Protein AF-A0AAW5RVR9-F1 (afdb_monomer)

Nearest PDB structures (foldseek):
  9b9t-assembly1_B  TM=4.591E-01  e=2.079E+00  Homo sapiens
  6znp-assembly2_B  TM=3.343E-01  e=3.051E+00  Bacillus subtilis subsp. subtilis str. 168
  9hcj-assembly1_R0  TM=3.360E-01  e=2.685E+00  Dictyostelium discoideum
  7n8w-assembly1_B  TM=3.289E-01  e=5.087E+00  Homo sapiens
  8ufn-assembly1_B  TM=2.399E-01  e=8.483E+00  Astrovirus VA1

Foldseek 3Di:
DPDPQVEAEDEDDQDPVNGHHYDYPPDDPCVRCVRRVNPWDWDKDWDWDDPDPPDPDIDTDQQWIWIATPPPRHTDDIDGPPDDDDGPVVD

pLDDT: mean 91.75, std 10.75, range [43.69, 98.19]

Secondary structure (DSSP, 8-state):
--------EE-SSPPTT--SEE--TT--HHHHHHHTT--S-EEEEEEEEESSTT--PEEEEEEEEEEEETTT--EEEEEETT-----GGG-

Mean predicted aligned error: 5.17 Å

Solvent-accessible surface area (backbone atoms only — not comparable to full-atom values): 5925 Å² total; per-residue (Å²): 133,82,72,91,73,87,57,34,54,47,58,87,74,81,52,98,84,73,69,63,38,82,43,74,82,93,67,54,67,68,57,48,27,53,53,22,71,54,75,61,48,83,40,76,46,78,33,71,44,68,86,44,98,92,46,90,60,69,43,75,43,86,69,32,29,32,35,23,36,66,82,75,63,49,78,73,48,78,42,51,66,85,62,79,88,83,57,82,91,80,110

Structure (mmCIF, N/CA/C/O backbone):
data_AF-A0AAW5RVR9-F1
#
_entry.id   AF-A0AAW5RVR9-F1
#
loop_
_atom_site.group_PDB
_atom_site.id
_atom_site.type_symbol
_atom_site.label_atom_id
_atom_site.label_alt_id
_atom_site.label_comp_id
_atom_site.label_asym_id
_atom_site.label_entity_id
_atom_site.label_seq_id
_atom_site.pdbx_PDB_ins_code
_atom_site.Cartn_x
_atom_site.Cartn_y
_atom_site.Cartn_z
_atom_site.occupancy
_atom_site.B_iso_or_equiv
_atom_site.auth_seq_id
_atom_site.auth_comp_id
_atom_site.auth_asym_id
_atom_site.auth_atom_id
_atom_site.pdbx_PDB_model_num
ATOM 1 N N . MET A 1 1 ? -21.274 -10.241 -3.823 1.00 43.69 1 MET A N 1
ATOM 2 C CA . MET A 1 1 ? -19.902 -10.068 -4.343 1.00 43.69 1 MET A CA 1
ATOM 3 C C . MET A 1 1 ? -19.157 -9.173 -3.365 1.00 43.69 1 MET A C 1
ATOM 5 O O . MET A 1 1 ? -19.284 -7.958 -3.451 1.00 43.69 1 MET A O 1
ATOM 9 N N . ALA A 1 2 ? -18.490 -9.764 -2.369 1.00 47.00 2 ALA A N 1
ATOM 10 C CA . ALA A 1 2 ? -17.551 -9.023 -1.535 1.00 47.00 2 ALA A CA 1
ATOM 11 C C . ALA A 1 2 ? -16.328 -8.749 -2.419 1.00 47.00 2 ALA A C 1
ATOM 13 O O . ALA A 1 2 ? -15.649 -9.676 -2.848 1.00 47.00 2 ALA A O 1
ATOM 14 N N . HIS A 1 3 ? -16.150 -7.493 -2.813 1.00 46.81 3 HIS A N 1
ATOM 15 C CA . HIS A 1 3 ? -14.921 -7.016 -3.437 1.00 46.81 3 HIS A CA 1
ATOM 16 C C . HIS A 1 3 ? -13.788 -7.357 -2.471 1.00 46.81 3 HIS A C 1
ATOM 18 O O . HIS A 1 3 ? -13.915 -6.967 -1.330 1.00 46.81 3 HIS A O 1
ATOM 24 N N . LEU A 1 4 ? -12.786 -8.140 -2.882 1.00 60.66 4 LEU A N 1
ATOM 25 C CA . LEU A 1 4 ? -11.559 -8.527 -2.154 1.00 60.66 4 LEU A CA 1
ATOM 26 C C . LEU A 1 4 ? -11.296 -7.789 -0.810 1.00 60.66 4 LEU A C 1
ATOM 28 O O . LEU A 1 4 ? -10.382 -6.972 -0.725 1.00 60.66 4 LEU A O 1
ATOM 32 N N . ILE A 1 5 ? -12.088 -8.055 0.238 1.00 56.53 5 ILE A N 1
ATOM 33 C CA . ILE A 1 5 ? -11.828 -7.543 1.586 1.00 56.53 5 ILE A CA 1
ATOM 34 C C . ILE A 1 5 ? -10.917 -8.583 2.213 1.00 56.53 5 ILE A C 1
ATOM 36 O O . ILE A 1 5 ? -11.375 -9.676 2.536 1.00 56.53 5 ILE A O 1
ATOM 40 N N . ASP A 1 6 ? -9.636 -8.252 2.330 1.00 68.88 6 ASP A N 1
ATOM 41 C CA . ASP A 1 6 ? -8.643 -9.140 2.936 1.00 68.88 6 ASP A CA 1
ATOM 42 C C . ASP A 1 6 ? -8.897 -9.254 4.454 1.00 68.88 6 ASP A C 1
ATOM 44 O O . ASP A 1 6 ? -9.045 -10.342 5.004 1.00 68.88 6 ASP A O 1
ATOM 48 N N . SER A 1 7 ? -9.083 -8.114 5.128 1.00 83.88 7 SER A N 1
ATOM 49 C CA . SER A 1 7 ? -9.517 -8.022 6.527 1.00 83.88 7 SER A CA 1
ATOM 50 C C . SER A 1 7 ? -10.114 -6.637 6.814 1.00 83.88 7 SER A C 1
ATOM 52 O O . SER A 1 7 ? -9.828 -5.670 6.109 1.00 83.88 7 SER A O 1
ATOM 54 N N . MET A 1 8 ? -10.970 -6.531 7.833 1.00 91.75 8 MET A N 1
ATOM 55 C CA . MET A 1 8 ? -11.466 -5.255 8.362 1.00 91.75 8 MET A CA 1
ATOM 56 C C . MET A 1 8 ? -11.811 -5.390 9.846 1.00 91.75 8 MET A C 1
ATOM 58 O O . MET A 1 8 ? -12.103 -6.490 10.311 1.00 91.75 8 MET A O 1
ATOM 62 N N . ALA A 1 9 ? -11.847 -4.278 10.578 1.00 94.69 9 ALA A N 1
ATOM 63 C CA . ALA A 1 9 ? -12.334 -4.224 11.956 1.00 94.69 9 ALA A CA 1
ATOM 64 C C . ALA A 1 9 ? -13.558 -3.304 12.072 1.00 94.69 9 ALA A C 1
ATOM 66 O O . ALA A 1 9 ? -13.737 -2.401 11.252 1.00 94.69 9 ALA A O 1
ATOM 67 N N . TYR A 1 10 ? -14.414 -3.528 13.072 1.00 94.94 10 TYR A N 1
ATOM 68 C CA . TYR A 1 10 ? -15.606 -2.708 13.315 1.00 94.94 10 TYR A CA 1
ATOM 69 C C . TYR A 1 10 ? -16.006 -2.668 14.796 1.00 94.94 10 TYR A C 1
ATOM 71 O O . TYR A 1 10 ? -15.600 -3.518 15.582 1.00 94.94 10 TYR A O 1
ATOM 79 N N . THR A 1 11 ? -16.854 -1.705 15.173 1.00 95.62 11 THR A N 1
ATOM 80 C CA . THR A 1 11 ? -17.554 -1.698 16.473 1.00 95.62 11 THR A CA 1
ATOM 81 C C . THR A 1 11 ? -19.063 -1.616 16.263 1.00 95.62 11 THR A C 1
ATOM 83 O O . THR A 1 11 ? -19.534 -1.240 15.188 1.00 95.62 11 THR A O 1
ATOM 86 N N . GLY A 1 12 ? -19.832 -1.946 17.301 1.00 93.75 12 GLY A N 1
ATOM 87 C CA . GLY A 1 12 ? -21.286 -1.839 17.271 1.00 93.75 12 GLY A CA 1
ATOM 88 C C . GLY A 1 12 ? -21.942 -2.982 16.500 1.00 93.75 12 GLY A C 1
ATOM 89 O O . GLY A 1 12 ? -21.667 -4.152 16.759 1.00 93.75 12 GLY A O 1
ATOM 90 N N . GLN A 1 13 ? -22.870 -2.644 15.604 1.00 93.81 13 GLN A N 1
ATOM 91 C CA . GLN A 1 13 ? -23.633 -3.637 14.848 1.00 93.81 13 GLN A CA 1
ATOM 92 C C . GLN A 1 13 ? -22.771 -4.303 13.775 1.00 93.81 13 GLN A C 1
ATOM 94 O O . GLN A 1 13 ? -21.912 -3.672 13.163 1.00 93.81 13 GLN A O 1
ATOM 99 N N . THR A 1 14 ? -23.039 -5.585 13.530 1.00 93.12 14 THR A N 1
ATOM 100 C CA . THR A 1 14 ? -22.327 -6.352 12.503 1.00 93.12 14 THR A CA 1
ATOM 101 C C . THR A 1 14 ? -22.593 -5.750 11.116 1.00 93.12 14 THR A C 1
ATOM 103 O O . THR A 1 14 ? -23.760 -5.519 10.783 1.00 93.12 14 THR A O 1
ATOM 106 N N . PRO A 1 15 ? -21.551 -5.497 10.297 1.00 91.88 15 PRO A N 1
ATOM 107 C CA . PRO A 1 15 ? -21.710 -4.993 8.937 1.00 91.88 15 PRO A CA 1
ATOM 108 C C . PRO A 1 15 ? -22.607 -5.893 8.084 1.00 91.88 15 PRO A C 1
ATOM 110 O O . PRO A 1 15 ? -22.670 -7.104 8.288 1.00 91.88 15 PRO A O 1
ATOM 113 N N . TRP A 1 16 ? -23.253 -5.316 7.068 1.00 91.94 16 TRP A N 1
ATOM 114 C CA . TRP A 1 16 ? -24.226 -6.015 6.213 1.00 91.94 16 TRP A CA 1
ATOM 115 C C . TRP A 1 16 ? -23.680 -7.282 5.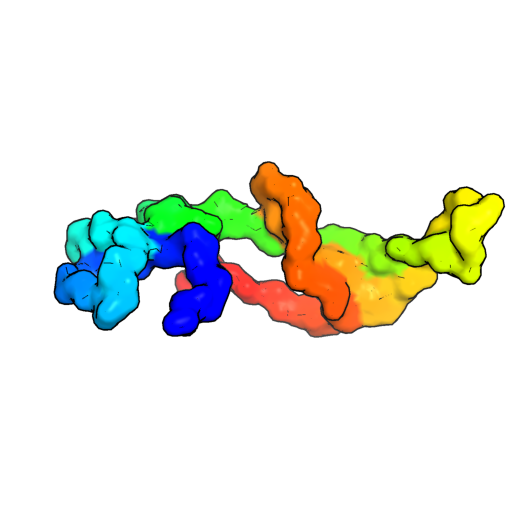534 1.00 91.94 16 TRP A C 1
ATOM 117 O O . TRP A 1 16 ? -24.449 -8.185 5.216 1.00 91.94 16 TRP A O 1
ATOM 127 N N . HIS A 1 17 ? -22.367 -7.358 5.301 1.00 87.69 17 HIS A N 1
ATOM 128 C CA . HIS A 1 17 ? -21.710 -8.513 4.683 1.00 87.69 17 HIS A CA 1
ATOM 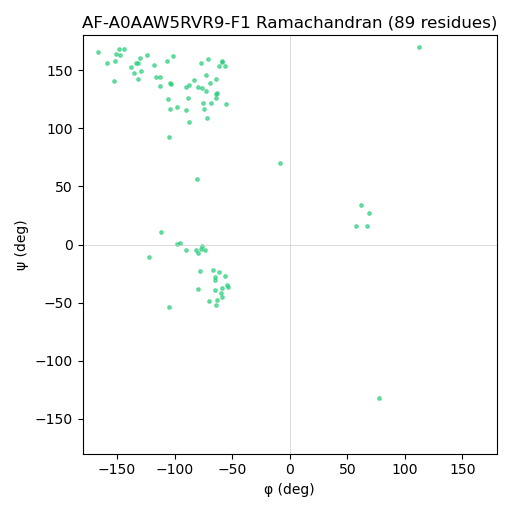129 C C . HIS A 1 17 ? -21.240 -9.571 5.699 1.00 87.69 17 HIS A C 1
ATOM 131 O O . HIS A 1 17 ? -20.739 -10.611 5.286 1.00 87.69 17 HIS A O 1
ATOM 137 N N . GLY A 1 18 ? -21.363 -9.320 7.008 1.00 89.50 18 GLY A N 1
ATOM 138 C CA . GLY A 1 18 ? -21.021 -10.279 8.065 1.00 89.50 18 GLY A CA 1
ATOM 139 C C . GLY A 1 18 ? -19.533 -10.630 8.200 1.00 89.50 18 GLY A C 1
ATOM 140 O O . GLY A 1 18 ? -19.217 -11.630 8.834 1.00 89.50 18 GLY A O 1
ATOM 141 N N . LEU A 1 19 ? -18.625 -9.847 7.607 1.00 89.38 19 LEU A N 1
ATOM 142 C CA . LEU A 1 19 ? -17.169 -10.065 7.680 1.00 89.38 19 LEU A CA 1
ATOM 143 C C . LEU A 1 19 ? -16.521 -9.029 8.604 1.00 89.38 19 LEU A C 1
ATOM 145 O O . LEU A 1 19 ? -17.050 -7.930 8.769 1.00 89.38 19 LEU A O 1
ATOM 149 N N . GLY A 1 20 ? -15.343 -9.362 9.126 1.00 91.12 20 GLY A N 1
ATOM 150 C CA . GLY A 1 20 ? -14.504 -8.462 9.911 1.00 91.12 20 GLY A CA 1
ATOM 151 C C . GLY A 1 20 ? -14.377 -8.854 11.379 1.00 91.12 20 GLY A C 1
ATOM 152 O O . GLY A 1 20 ? -15.079 -9.728 11.882 1.00 91.12 20 GLY A O 1
ATOM 153 N N . ASN A 1 21 ? -13.466 -8.174 12.063 1.00 93.75 21 ASN A N 1
ATOM 154 C CA . ASN A 1 21 ? -13.147 -8.382 13.466 1.00 93.75 21 ASN A CA 1
ATOM 155 C C . ASN A 1 21 ? -13.890 -7.354 14.324 1.00 93.75 21 ASN A C 1
ATOM 157 O O . ASN A 1 21 ? -13.687 -6.147 14.181 1.00 93.75 21 ASN A O 1
ATOM 161 N N . ILE A 1 22 ? -14.757 -7.828 15.219 1.00 95.62 22 ILE A N 1
ATOM 162 C CA . ILE A 1 22 ? -15.436 -6.954 16.174 1.00 95.62 22 ILE A CA 1
ATOM 163 C C . ILE A 1 22 ? -14.453 -6.483 17.249 1.00 95.62 22 ILE A C 1
ATOM 165 O O . ILE A 1 22 ? -13.735 -7.281 17.851 1.00 95.62 22 ILE A O 1
ATOM 169 N N . LEU A 1 23 ? -14.454 -5.183 17.515 1.00 96.69 23 LEU A N 1
ATOM 170 C CA . LEU A 1 23 ? -13.717 -4.555 18.600 1.00 96.69 23 LEU A CA 1
ATOM 171 C C . LEU A 1 23 ? -14.688 -3.925 19.607 1.00 96.69 23 LEU A C 1
ATOM 173 O O . LEU A 1 23 ? -15.722 -3.368 19.212 1.00 96.69 23 LEU A O 1
ATOM 177 N N . PRO A 1 24 ? -14.363 -3.954 20.913 1.00 95.62 24 PRO A N 1
ATOM 178 C CA . PRO A 1 24 ? -15.057 -3.126 21.886 1.00 95.62 24 PRO A CA 1
ATOM 179 C C . PRO A 1 24 ? -14.929 -1.633 21.529 1.00 95.62 24 PRO A C 1
ATOM 181 O O . PRO A 1 24 ? -13.990 -1.238 20.838 1.00 95.62 24 PRO A O 1
ATOM 184 N N . PRO A 1 25 ? -15.827 -0.766 22.018 1.00 93.75 25 PRO A N 1
ATOM 185 C CA . PRO A 1 25 ? -15.661 0.676 21.871 1.00 93.75 25 PRO A CA 1
ATOM 186 C C . PRO A 1 25 ? -14.357 1.186 22.513 1.00 93.75 25 PRO A C 1
ATOM 188 O O . PRO A 1 25 ? -13.830 0.572 23.440 1.00 93.75 25 PRO A O 1
ATOM 191 N N . HIS A 1 26 ? -13.879 2.347 22.050 1.00 94.19 26 HIS A N 1
ATOM 192 C CA . HIS A 1 26 ? -12.755 3.099 22.638 1.00 94.19 26 HIS A CA 1
ATOM 193 C C . HIS A 1 26 ? -11.388 2.383 22.653 1.00 94.19 26 HIS A C 1
ATOM 195 O O . HIS A 1 26 ? -10.594 2.580 23.569 1.00 94.19 26 HIS A O 1
ATOM 201 N N . GLN A 1 27 ? -11.093 1.573 21.632 1.00 96.00 27 GLN A N 1
ATOM 202 C CA . GLN A 1 27 ? -9.754 1.001 21.430 1.00 96.00 27 GLN A CA 1
ATOM 203 C C . GLN A 1 27 ? -8.770 2.015 20.833 1.00 96.00 27 GLN A C 1
ATOM 205 O O . GLN A 1 27 ? -9.179 2.964 20.161 1.00 96.00 27 GLN A O 1
ATOM 210 N N . SER A 1 28 ? -7.472 1.789 21.055 1.00 95.25 28 SER A N 1
ATOM 211 C CA . SER A 1 28 ? -6.396 2.583 20.452 1.00 95.25 28 SER A CA 1
ATOM 212 C C . SER A 1 28 ? -6.251 2.310 18.954 1.00 95.25 28 SER A C 1
ATOM 214 O O . SER A 1 28 ? -6.658 1.258 18.458 1.00 95.25 28 SER A O 1
ATOM 216 N N . LEU A 1 29 ? -5.624 3.244 18.234 1.00 93.44 29 LEU A N 1
ATOM 217 C CA . LEU A 1 29 ? -5.367 3.102 16.800 1.00 93.44 29 LEU A CA 1
ATOM 218 C C . LEU A 1 29 ? -4.518 1.863 16.477 1.00 93.44 29 LEU A C 1
ATOM 220 O O . LEU A 1 29 ? -4.822 1.160 15.521 1.00 93.44 29 LEU A O 1
ATOM 224 N N . ASP A 1 30 ? -3.536 1.524 17.313 1.00 94.50 30 ASP A N 1
ATOM 225 C CA . ASP A 1 30 ? -2.715 0.319 17.124 1.00 94.50 30 ASP A CA 1
ATOM 226 C C . ASP A 1 30 ? -3.555 -0.966 17.132 1.00 94.50 30 ASP A C 1
ATOM 228 O O . ASP A 1 30 ? -3.367 -1.847 16.292 1.00 94.50 30 ASP A O 1
ATOM 232 N N . VAL A 1 31 ? -4.534 -1.061 18.042 1.00 95.88 31 VAL A N 1
ATOM 233 C CA . VAL A 1 31 ? -5.456 -2.207 18.105 1.00 95.88 31 VAL A CA 1
ATOM 234 C C . VAL A 1 31 ? -6.326 -2.263 16.851 1.00 95.88 31 VAL A C 1
ATOM 236 O O . VAL A 1 31 ? -6.553 -3.343 16.304 1.00 95.88 31 VAL A O 1
ATOM 239 N N . TRP A 1 32 ? -6.774 -1.107 16.355 1.00 94.88 32 TRP A N 1
ATOM 240 C CA . TRP A 1 32 ? -7.513 -1.016 15.097 1.00 94.88 32 TRP A CA 1
ATOM 241 C C . TRP A 1 32 ? -6.685 -1.467 13.896 1.00 94.88 32 TRP A C 1
ATOM 243 O O . TRP A 1 32 ? -7.166 -2.281 13.109 1.00 94.88 32 TRP A O 1
ATOM 253 N N . LEU A 1 33 ? -5.446 -0.988 13.772 1.00 94.50 33 LEU A N 1
ATOM 254 C CA . LEU A 1 33 ? -4.531 -1.364 12.693 1.00 94.50 33 LEU A CA 1
ATOM 255 C C . LEU A 1 33 ? -4.284 -2.872 12.691 1.00 94.50 33 LEU A C 1
ATOM 257 O O . LEU A 1 33 ? -4.365 -3.510 11.643 1.00 94.50 33 LEU A O 1
ATOM 261 N N . GLN A 1 34 ? -4.042 -3.463 13.860 1.00 94.50 34 GLN A N 1
ATOM 262 C CA . GLN A 1 34 ? -3.843 -4.906 13.986 1.00 94.50 34 GLN A CA 1
ATOM 263 C C . GLN A 1 34 ? -5.103 -5.689 13.610 1.00 94.50 34 GLN A C 1
ATOM 265 O O . GLN A 1 34 ? -5.043 -6.572 12.754 1.00 94.50 34 GLN A O 1
ATOM 270 N N . ALA A 1 35 ? -6.253 -5.347 14.195 1.00 94.88 35 ALA A N 1
ATOM 271 C CA . ALA A 1 35 ? -7.507 -6.053 13.945 1.00 94.88 35 ALA A CA 1
ATOM 272 C C . ALA A 1 35 ? -7.996 -5.904 12.496 1.00 94.88 35 ALA A C 1
ATOM 274 O O . ALA A 1 35 ? -8.623 -6.815 11.961 1.00 94.88 35 ALA A O 1
ATOM 275 N N . ALA A 1 36 ? -7.701 -4.783 11.837 1.00 93.94 36 ALA A N 1
ATOM 276 C CA . ALA A 1 36 ? -8.020 -4.576 10.429 1.00 93.94 36 ALA A CA 1
ATOM 277 C C . ALA A 1 36 ? -7.002 -5.224 9.472 1.00 93.94 36 ALA A C 1
ATOM 279 O O . ALA A 1 36 ? -7.213 -5.191 8.265 1.00 93.94 36 ALA A O 1
ATOM 280 N N . GLY A 1 37 ? -5.903 -5.806 9.971 1.00 92.75 37 GLY A N 1
ATOM 281 C CA . GLY A 1 37 ? -4.831 -6.336 9.119 1.00 92.75 37 GLY A CA 1
ATOM 282 C C . GLY A 1 37 ? -4.041 -5.245 8.382 1.00 92.75 37 GLY A C 1
ATOM 283 O O . GLY A 1 37 ? -3.508 -5.491 7.301 1.00 92.75 37 GLY A O 1
ATOM 284 N N . MET A 1 38 ? -3.983 -4.041 8.955 1.00 93.25 38 MET A N 1
ATOM 285 C CA . MET A 1 38 ? -3.332 -2.840 8.418 1.00 93.25 38 MET A CA 1
ATOM 286 C C . MET A 1 38 ? -2.096 -2.410 9.224 1.00 93.25 38 MET A C 1
ATOM 288 O O . MET A 1 38 ? -1.586 -1.315 9.020 1.00 93.25 38 MET A O 1
ATOM 292 N N . ASN A 1 39 ? -1.608 -3.242 10.151 1.00 94.38 39 ASN A N 1
ATOM 293 C CA . ASN A 1 39 ? -0.405 -2.956 10.943 1.00 94.38 39 ASN A CA 1
ATOM 294 C C . ASN A 1 39 ? 0.891 -3.263 10.167 1.00 94.38 39 ASN A C 1
ATOM 296 O O . ASN A 1 39 ? 1.711 -4.078 10.589 1.00 94.38 39 ASN A O 1
ATOM 300 N N . TRP A 1 40 ? 1.031 -2.644 9.002 1.00 95.19 40 TRP A N 1
ATOM 301 C CA . TRP A 1 40 ? 2.194 -2.695 8.119 1.00 95.19 40 TRP A CA 1
ATOM 302 C C . TRP A 1 40 ? 2.360 -1.320 7.470 1.00 95.19 40 TRP A C 1
ATOM 304 O O . TRP A 1 40 ? 1.477 -0.474 7.570 1.00 95.19 40 TRP A O 1
ATOM 314 N N . THR A 1 41 ? 3.498 -1.096 6.822 1.00 96.69 41 THR A N 1
ATOM 315 C CA . THR A 1 41 ? 3.810 0.159 6.130 1.00 96.69 41 THR A CA 1
ATOM 316 C C . THR A 1 41 ? 3.874 -0.050 4.625 1.00 96.69 41 THR A C 1
ATOM 318 O O . THR A 1 41 ? 4.317 -1.098 4.147 1.00 96.69 41 THR A O 1
ATOM 321 N N . ILE A 1 42 ? 3.418 0.943 3.864 1.00 97.25 42 ILE A N 1
ATOM 322 C CA . ILE A 1 42 ? 3.681 1.012 2.429 1.00 97.25 42 ILE A CA 1
ATOM 323 C C . ILE A 1 42 ? 5.140 1.428 2.246 1.00 97.25 42 ILE A C 1
ATOM 325 O O . ILE A 1 42 ? 5.521 2.544 2.593 1.00 97.25 42 ILE A O 1
ATOM 329 N N . GLU A 1 43 ? 5.924 0.545 1.646 1.00 97.75 43 GLU A N 1
ATOM 330 C CA . GLU A 1 43 ? 7.292 0.806 1.212 1.00 97.75 43 GLU A CA 1
ATOM 331 C C . GLU A 1 43 ? 7.330 1.069 -0.293 1.00 97.75 43 GLU A C 1
ATOM 333 O O . GLU A 1 43 ? 6.392 0.740 -1.029 1.00 97.75 43 GLU A O 1
ATOM 338 N N . GLN A 1 44 ? 8.427 1.666 -0.764 1.00 97.38 44 GLN A N 1
ATOM 339 C CA . GLN A 1 44 ? 8.601 2.003 -2.174 1.00 97.38 44 GLN A CA 1
ATOM 340 C C . GLN A 1 44 ? 9.986 1.634 -2.715 1.00 97.38 44 GLN A C 1
ATOM 342 O O . GLN A 1 44 ? 10.983 1.689 -1.997 1.00 97.38 44 GLN A O 1
ATOM 347 N N . SER A 1 45 ? 10.048 1.271 -3.995 1.00 96.81 45 SER A N 1
ATOM 348 C CA . SER A 1 45 ? 11.291 0.976 -4.719 1.00 96.81 45 SER A CA 1
ATOM 349 C C . SER A 1 45 ? 11.193 1.353 -6.199 1.00 96.81 45 SER A C 1
ATOM 351 O O . SER A 1 45 ? 10.109 1.644 -6.714 1.00 96.81 45 SER A O 1
ATOM 353 N N . ASP A 1 46 ? 12.331 1.354 -6.891 1.00 96.88 46 ASP A N 1
ATOM 354 C CA . ASP A 1 46 ? 12.381 1.597 -8.331 1.00 96.88 46 ASP A CA 1
ATOM 355 C C . ASP A 1 46 ? 11.645 0.504 -9.115 1.00 96.88 46 ASP A C 1
ATOM 357 O O . ASP A 1 46 ? 11.733 -0.689 -8.811 1.00 96.88 46 ASP A O 1
ATOM 361 N N . VAL A 1 47 ? 10.958 0.909 -10.184 1.00 97.25 47 VAL A N 1
ATOM 362 C CA . VAL A 1 47 ? 10.415 -0.039 -11.161 1.00 97.25 47 VAL A CA 1
ATOM 363 C C . VAL A 1 47 ? 11.557 -0.560 -12.022 1.00 97.25 47 VAL A C 1
ATOM 365 O O . VAL A 1 47 ? 12.211 0.212 -12.726 1.00 97.25 47 VAL A O 1
ATOM 368 N N . LEU A 1 48 ? 11.741 -1.877 -12.020 1.00 95.25 48 LEU A N 1
ATOM 369 C CA . LEU A 1 48 ? 12.649 -2.585 -12.915 1.00 95.25 48 LEU A CA 1
ATOM 370 C C . LEU A 1 48 ? 11.838 -3.448 -13.884 1.00 95.25 48 LEU A C 1
ATOM 372 O O . LEU A 1 48 ? 10.899 -4.129 -13.473 1.00 95.25 48 LEU A O 1
ATOM 376 N N . TYR A 1 49 ? 12.199 -3.436 -15.164 1.00 93.69 49 TYR A N 1
ATOM 377 C CA . TYR A 1 49 ? 11.552 -4.255 -16.185 1.00 93.69 49 TYR A CA 1
ATOM 378 C C . TYR A 1 49 ? 12.571 -4.876 -17.135 1.00 93.69 49 TYR A C 1
ATOM 380 O O . TYR A 1 49 ? 13.658 -4.344 -17.366 1.00 93.69 49 TYR A O 1
ATOM 388 N N . GLN A 1 50 ? 12.201 -6.018 -17.702 1.00 95.44 50 GLN A N 1
ATOM 389 C CA . GLN A 1 50 ? 12.995 -6.692 -18.715 1.00 95.44 50 GLN A CA 1
ATOM 390 C C . GLN A 1 50 ? 12.606 -6.159 -20.099 1.00 95.44 50 GLN A C 1
ATOM 392 O O . GLN A 1 50 ? 11.429 -6.157 -20.458 1.00 95.44 50 GLN A O 1
ATOM 397 N N . GLY A 1 51 ? 13.584 -5.698 -20.882 1.00 93.19 51 GLY A N 1
ATOM 398 C CA . GLY A 1 51 ? 13.330 -5.163 -22.227 1.00 93.19 51 GLY A CA 1
ATOM 399 C C . GLY A 1 51 ? 13.096 -6.244 -23.290 1.00 93.19 51 GLY A C 1
ATOM 400 O O . GLY A 1 51 ? 12.470 -5.980 -24.313 1.00 93.19 51 GLY A O 1
ATOM 401 N N . ALA A 1 52 ? 13.591 -7.461 -23.053 1.00 93.88 52 ALA A N 1
ATOM 402 C CA . ALA A 1 52 ? 13.406 -8.618 -23.924 1.00 93.88 52 ALA A CA 1
ATOM 403 C C . ALA A 1 52 ? 13.485 -9.921 -23.103 1.00 93.88 52 ALA A C 1
ATOM 405 O O . ALA A 1 52 ? 14.368 -10.000 -22.251 1.00 93.88 52 ALA A O 1
ATOM 406 N N . PRO A 1 53 ? 12.653 -10.948 -23.373 1.00 90.88 53 PRO A N 1
ATOM 407 C CA . PRO A 1 53 ? 12.574 -12.169 -22.555 1.00 90.88 53 PRO A CA 1
ATOM 408 C C . PRO A 1 53 ? 13.906 -12.904 -22.334 1.00 90.88 53 PRO A C 1
ATOM 410 O O . PRO A 1 53 ? 14.143 -13.432 -21.251 1.00 90.88 53 PRO A O 1
ATOM 413 N N . ASP A 1 54 ? 14.798 -12.890 -23.329 1.00 93.50 54 ASP A N 1
ATOM 414 C CA . ASP A 1 54 ? 16.080 -13.611 -23.288 1.00 93.50 54 ASP A CA 1
ATOM 415 C C . ASP A 1 54 ? 17.266 -12.740 -22.831 1.00 93.50 54 ASP A C 1
ATOM 417 O O . ASP A 1 54 ? 18.407 -13.201 -22.792 1.00 93.50 54 ASP A O 1
ATOM 421 N N . ASN A 1 55 ? 17.029 -11.468 -22.498 1.00 92.50 55 ASN A N 1
ATOM 422 C CA . ASN A 1 55 ? 18.071 -10.555 -22.036 1.00 92.50 55 ASN A CA 1
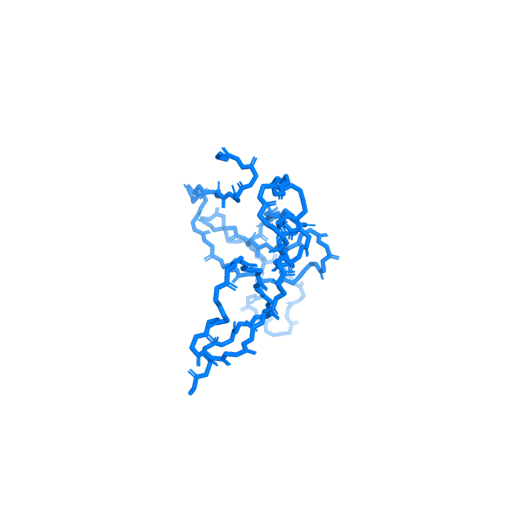ATOM 423 C C . ASN A 1 55 ? 17.968 -10.357 -20.513 1.00 92.50 55 ASN A C 1
ATOM 425 O O . ASN A 1 55 ? 16.974 -9.791 -20.059 1.00 92.50 55 ASN A O 1
ATOM 429 N N . PRO A 1 56 ? 18.969 -10.758 -19.708 1.00 91.12 56 PRO A N 1
ATOM 430 C CA . PRO A 1 56 ? 18.921 -10.613 -18.252 1.00 91.12 56 PRO A CA 1
ATOM 431 C C . PRO A 1 56 ? 19.108 -9.165 -17.763 1.00 91.12 56 PRO A C 1
ATOM 433 O O . PRO A 1 56 ? 19.031 -8.913 -16.562 1.00 91.12 56 PRO A O 1
ATOM 436 N N . ILE A 1 57 ? 19.385 -8.210 -18.658 1.00 95.62 57 ILE A N 1
ATOM 437 C CA . ILE A 1 57 ? 19.518 -6.797 -18.298 1.00 95.62 57 ILE A CA 1
ATOM 438 C C . ILE A 1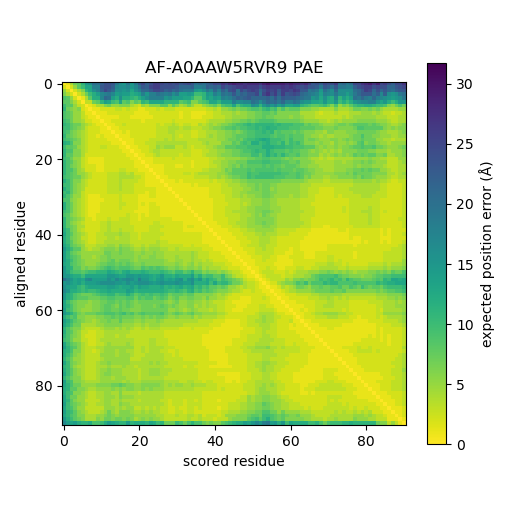 57 ? 18.151 -6.239 -17.885 1.00 95.62 57 ILE A C 1
ATOM 440 O O . ILE A 1 57 ? 17.195 -6.237 -18.663 1.00 95.62 57 ILE A O 1
ATOM 444 N N . LEU A 1 58 ? 18.090 -5.720 -16.658 1.00 95.56 58 LEU A N 1
ATOM 445 C CA . LEU A 1 58 ? 16.947 -4.974 -16.149 1.00 95.56 58 LEU A CA 1
ATOM 446 C C . LEU A 1 58 ? 17.117 -3.486 -16.447 1.00 95.56 58 LEU A C 1
ATOM 448 O O . LEU A 1 58 ? 18.182 -2.906 -16.233 1.00 95.56 58 LEU A O 1
ATOM 452 N N . HIS A 1 59 ? 16.040 -2.873 -16.917 1.00 95.44 59 HIS A N 1
ATOM 453 C CA . HIS A 1 59 ? 15.947 -1.443 -17.150 1.00 95.44 59 HIS A CA 1
ATOM 454 C C . HIS A 1 59 ? 15.126 -0.801 -16.041 1.00 95.44 59 HIS A C 1
ATOM 456 O O . HIS A 1 59 ? 14.087 -1.326 -15.644 1.00 95.44 59 HIS A O 1
ATOM 462 N N . THR A 1 60 ? 15.567 0.359 -15.569 1.00 96.19 60 THR A N 1
ATOM 463 C CA . THR A 1 60 ? 14.788 1.172 -14.636 1.00 96.19 60 THR A CA 1
ATOM 464 C C . THR A 1 60 ? 13.779 2.021 -15.398 1.00 96.19 60 THR A C 1
ATOM 466 O O . THR A 1 60 ? 14.096 2.559 -16.462 1.00 96.19 60 THR A O 1
ATOM 469 N N . TYR A 1 61 ? 12.577 2.189 -14.846 1.00 96.06 61 TYR A N 1
ATOM 470 C CA . TYR A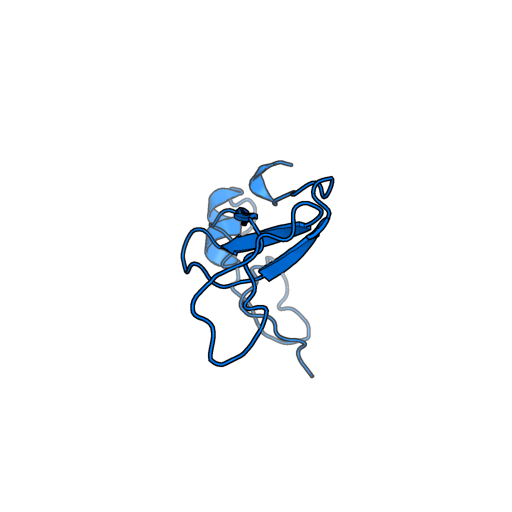 1 61 ? 11.620 3.187 -15.318 1.00 96.06 61 TYR A CA 1
ATOM 471 C C . TYR A 1 61 ? 11.569 4.379 -14.344 1.00 96.06 61 TYR A C 1
ATOM 473 O O . TYR A 1 61 ? 10.816 4.337 -13.373 1.00 96.06 61 TYR A O 1
ATOM 481 N N . PRO A 1 62 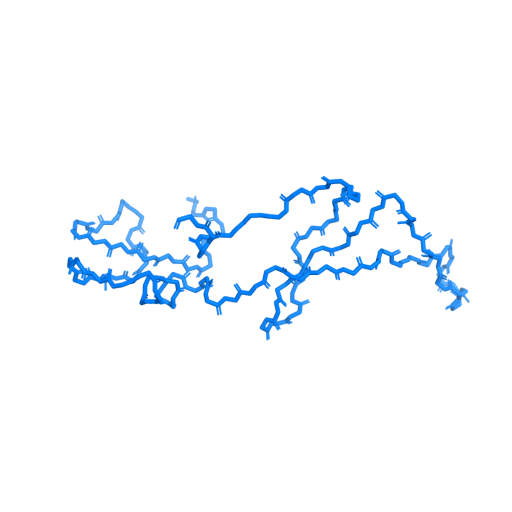? 12.369 5.442 -14.569 1.00 94.19 62 PRO A N 1
ATOM 482 C CA . PRO A 1 62 ? 12.643 6.467 -13.555 1.00 94.19 62 PRO A CA 1
ATOM 483 C C . PRO A 1 62 ? 11.428 7.319 -13.168 1.00 94.19 62 PRO A C 1
ATOM 485 O O . PRO A 1 62 ? 11.401 7.871 -12.071 1.00 94.19 62 PRO A O 1
ATOM 488 N N . ASP A 1 63 ? 10.408 7.407 -14.024 1.00 96.31 63 ASP A N 1
ATOM 489 C CA . ASP A 1 63 ? 9.209 8.218 -13.766 1.00 96.31 63 ASP A CA 1
ATOM 490 C C . ASP A 1 63 ? 8.201 7.537 -12.827 1.00 96.31 63 ASP A C 1
ATOM 492 O O . ASP A 1 63 ? 7.220 8.162 -12.402 1.00 96.31 63 ASP A O 1
ATOM 496 N N . SER A 1 64 ? 8.436 6.267 -12.480 1.00 97.38 64 SER A N 1
ATOM 497 C CA . SER A 1 64 ? 7.555 5.476 -11.625 1.00 97.38 64 SER A CA 1
ATOM 498 C C . SER A 1 64 ? 8.301 4.748 -10.511 1.00 97.38 64 SER A C 1
ATOM 500 O O . SER A 1 64 ? 9.481 4.428 -10.614 1.00 97.38 64 SER A O 1
ATOM 502 N N . LYS A 1 65 ? 7.557 4.442 -9.452 1.00 97.44 65 LYS A N 1
ATOM 503 C CA . LYS A 1 65 ? 7.982 3.629 -8.313 1.00 97.44 65 LYS A CA 1
ATOM 504 C C . LYS A 1 65 ? 6.953 2.535 -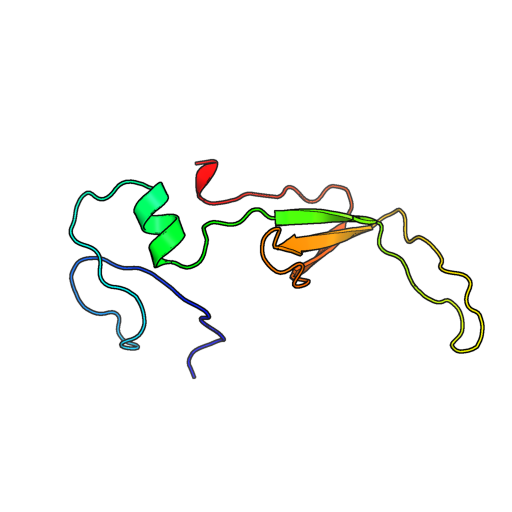8.046 1.00 97.44 65 LYS A C 1
ATOM 506 O O . LYS A 1 65 ? 5.760 2.723 -8.302 1.00 97.44 65 LYS A O 1
ATOM 511 N N . VAL A 1 66 ? 7.411 1.400 -7.538 1.00 98.00 66 VAL A N 1
ATOM 512 C CA . VAL A 1 66 ? 6.549 0.325 -7.039 1.00 98.00 66 VAL A CA 1
ATOM 513 C C . VAL A 1 66 ? 6.236 0.605 -5.577 1.00 98.00 66 VAL A C 1
ATOM 515 O O . VAL A 1 66 ? 7.131 0.979 -4.827 1.00 98.00 66 VAL A O 1
ATOM 518 N N . LEU A 1 67 ? 4.983 0.405 -5.177 1.00 98.19 67 LEU A N 1
ATOM 519 C CA . LEU A 1 67 ? 4.556 0.357 -3.783 1.00 98.19 67 LEU A CA 1
ATOM 520 C C . LEU A 1 67 ? 4.333 -1.097 -3.369 1.00 98.19 67 LEU A C 1
ATOM 522 O O . LEU A 1 67 ? 3.734 -1.867 -4.127 1.00 98.19 67 LEU A O 1
ATOM 526 N N . TYR A 1 68 ? 4.768 -1.463 -2.170 1.00 97.38 68 TYR A N 1
ATOM 527 C CA . TYR A 1 68 ? 4.605 -2.812 -1.628 1.00 97.38 68 TYR A CA 1
ATOM 528 C C . TYR A 1 68 ? 4.430 -2.784 -0.109 1.00 97.38 68 TYR A C 1
ATOM 530 O O . TYR A 1 68 ? 4.711 -1.779 0.542 1.00 97.38 68 TYR A O 1
ATOM 538 N N . ARG A 1 69 ? 3.934 -3.883 0.462 1.00 96.94 69 ARG A N 1
ATOM 539 C CA . ARG A 1 69 ? 3.776 -4.010 1.919 1.00 96.94 69 ARG A CA 1
ATOM 540 C C . ARG A 1 69 ? 5.105 -4.366 2.585 1.00 96.94 69 ARG A C 1
ATOM 542 O O . ARG A 1 69 ? 5.773 -5.292 2.126 1.00 96.94 69 ARG A O 1
ATOM 549 N N . SER A 1 70 ? 5.449 -3.723 3.699 1.00 97.44 70 SER A N 1
ATOM 550 C CA . SER A 1 70 ? 6.670 -4.049 4.458 1.00 97.44 70 SER A CA 1
ATOM 551 C C . SER A 1 70 ? 6.676 -5.449 5.072 1.00 97.44 70 SER A C 1
ATOM 553 O O . SER A 1 70 ? 7.741 -6.033 5.249 1.00 97.44 70 SER A O 1
ATOM 555 N N . ASP A 1 71 ? 5.506 -6.008 5.381 1.00 95.62 71 ASP A N 1
ATOM 556 C CA . ASP A 1 71 ? 5.379 -7.293 6.075 1.00 95.62 71 ASP A CA 1
ATOM 557 C C . ASP A 1 71 ? 5.573 -8.516 5.162 1.00 95.62 71 ASP A C 1
ATOM 559 O O . ASP A 1 71 ? 6.164 -9.518 5.557 1.00 95.62 71 ASP A O 1
ATOM 563 N N . THR A 1 72 ? 5.070 -8.435 3.935 1.00 95.88 72 THR A N 1
ATOM 564 C CA . THR A 1 72 ? 4.942 -9.566 3.004 1.00 95.88 72 THR A CA 1
ATOM 565 C C . THR A 1 72 ? 5.677 -9.339 1.693 1.00 95.88 72 THR A C 1
ATOM 567 O O . THR A 1 72 ? 5.787 -10.263 0.889 1.00 95.88 72 THR A O 1
ATOM 570 N N . LEU A 1 73 ? 6.146 -8.111 1.448 1.00 96.56 73 LEU A N 1
ATOM 571 C CA . LEU A 1 73 ? 6.662 -7.653 0.157 1.00 96.56 73 LEU A CA 1
ATOM 572 C C . LEU A 1 73 ? 5.645 -7.785 -0.987 1.00 96.56 73 LEU A C 1
ATOM 574 O O . LEU A 1 73 ? 6.011 -7.706 -2.160 1.00 96.56 73 LEU A O 1
ATOM 578 N N . ALA A 1 74 ? 4.362 -7.973 -0.662 1.00 95.44 74 ALA A N 1
ATOM 579 C CA . ALA A 1 74 ? 3.321 -8.096 -1.663 1.00 95.44 74 ALA A CA 1
ATOM 580 C C . ALA A 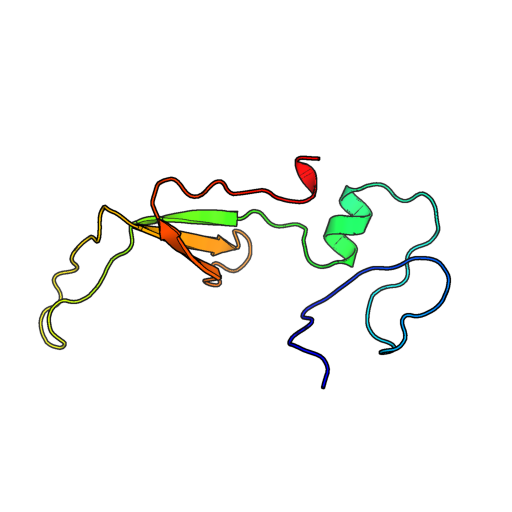1 74 ? 3.194 -6.774 -2.440 1.00 95.44 74 ALA A C 1
ATOM 582 O O . A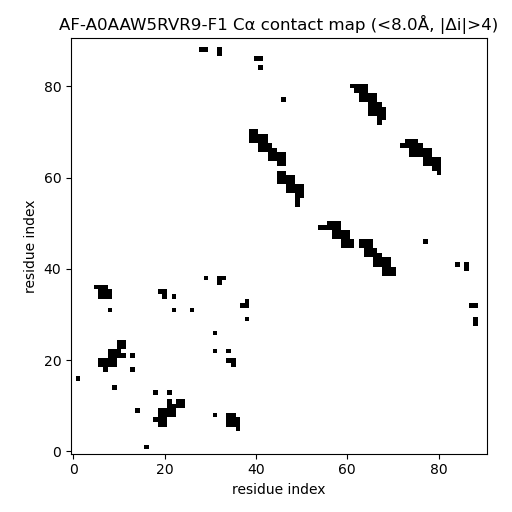LA A 1 74 ? 3.084 -5.708 -1.817 1.00 95.44 74 ALA A O 1
ATOM 583 N N . PRO A 1 75 ? 3.204 -6.819 -3.784 1.00 96.12 75 PRO A N 1
ATOM 584 C CA . PRO A 1 75 ? 3.087 -5.622 -4.598 1.00 96.12 75 PRO A CA 1
ATOM 585 C C . PRO A 1 75 ? 1.678 -5.040 -4.473 1.00 96.12 75 PRO A C 1
ATOM 587 O O . PRO A 1 75 ? 0.686 -5.768 -4.499 1.00 96.12 75 PRO A O 1
ATOM 590 N N . LEU A 1 76 ? 1.598 -3.716 -4.374 1.00 95.00 76 LEU A N 1
ATOM 591 C CA . LEU A 1 76 ? 0.336 -2.984 -4.291 1.00 95.00 76 LEU A CA 1
ATOM 592 C C . LEU A 1 76 ? 0.019 -2.285 -5.610 1.00 95.00 76 LEU A C 1
ATOM 594 O O . LEU A 1 76 ? -1.070 -2.451 -6.155 1.00 95.00 76 LEU A O 1
ATOM 598 N N . SER A 1 77 ? 0.957 -1.482 -6.121 1.00 96.50 77 SER A N 1
ATOM 599 C CA . SER A 1 77 ? 0.759 -0.720 -7.356 1.00 96.50 77 SER A CA 1
ATOM 600 C C . SER A 1 77 ? 2.069 -0.147 -7.900 1.00 96.50 77 SER A C 1
ATOM 602 O O . SER A 1 77 ? 3.065 -0.059 -7.184 1.00 96.50 77 SER A O 1
ATOM 604 N N . VAL A 1 78 ? 2.043 0.298 -9.156 1.00 97.69 78 VAL A N 1
ATOM 605 C CA . VAL A 1 78 ? 3.063 1.166 -9.754 1.00 97.69 78 VAL A CA 1
ATOM 606 C C . VAL A 1 78 ? 2.474 2.563 -9.876 1.00 97.69 78 VAL A C 1
ATOM 608 O O . VAL A 1 78 ? 1.408 2.749 -10.462 1.00 97.69 78 VAL A O 1
ATOM 611 N N . VAL A 1 79 ? 3.159 3.553 -9.317 1.00 98.00 79 VAL A N 1
ATOM 612 C CA . VAL A 1 79 ? 2.684 4.939 -9.259 1.00 98.00 79 VAL A CA 1
ATOM 613 C C . VAL A 1 79 ? 3.759 5.896 -9.752 1.00 98.00 79 VAL A C 1
ATOM 615 O O . VAL A 1 79 ? 4.944 5.574 -9.749 1.00 98.00 79 VAL A O 1
ATOM 618 N N . SER A 1 80 ? 3.360 7.109 -10.138 1.00 97.69 80 SER A N 1
ATOM 619 C CA . SER A 1 80 ? 4.321 8.164 -10.483 1.00 97.69 80 SER A CA 1
ATOM 620 C C . SER A 1 80 ? 5.219 8.518 -9.293 1.00 97.69 80 SER A C 1
ATOM 622 O O . SER A 1 80 ? 4.758 8.461 -8.149 1.00 97.69 80 SER A O 1
ATOM 624 N N . GLN A 1 81 ? 6.428 9.022 -9.547 1.00 95.75 81 GLN A N 1
ATOM 625 C CA . GLN A 1 81 ? 7.352 9.424 -8.472 1.00 95.75 81 GLN A CA 1
ATOM 626 C C . GLN A 1 81 ? 6.750 10.408 -7.456 1.00 95.75 81 GLN A C 1
ATOM 628 O O . GLN A 1 81 ? 6.974 10.286 -6.252 1.00 95.75 81 GLN A O 1
ATOM 633 N N . ARG A 1 82 ? 5.911 11.340 -7.927 1.00 96.31 82 ARG A N 1
ATOM 634 C CA . ARG A 1 82 ? 5.244 12.357 -7.094 1.00 96.31 82 ARG A CA 1
ATOM 635 C C . ARG A 1 82 ? 4.065 11.845 -6.258 1.00 96.31 82 ARG A C 1
ATOM 637 O O . ARG A 1 82 ? 3.413 12.645 -5.596 1.00 96.31 82 ARG A O 1
ATOM 644 N N . TYR A 1 83 ? 3.719 10.561 -6.348 1.00 96.88 83 TYR A N 1
ATOM 645 C CA . TYR A 1 83 ? 2.599 10.007 -5.591 1.00 96.88 83 TYR A CA 1
ATOM 646 C C . TYR A 1 83 ? 2.881 10.096 -4.088 1.00 96.88 83 TYR A C 1
ATOM 648 O O . TYR A 1 83 ? 3.923 9.612 -3.627 1.00 96.88 83 TYR A O 1
ATOM 656 N N . ASN A 1 84 ? 1.945 10.699 -3.351 1.00 95.19 84 ASN A N 1
ATOM 657 C CA . ASN A 1 84 ? 2.009 10.826 -1.903 1.00 95.19 84 ASN A CA 1
ATOM 658 C C . ASN A 1 84 ? 1.340 9.617 -1.248 1.00 95.19 84 ASN A C 1
ATOM 660 O O . ASN A 1 84 ? 0.138 9.407 -1.408 1.00 95.19 84 ASN A O 1
ATOM 664 N N . VAL A 1 85 ? 2.129 8.829 -0.528 1.00 94.69 85 VAL A N 1
ATOM 665 C CA . VAL A 1 85 ? 1.626 7.719 0.279 1.00 94.69 85 VAL A CA 1
ATOM 666 C C . VAL A 1 85 ? 1.007 8.300 1.546 1.00 94.69 85 VAL A C 1
ATOM 668 O O . VAL A 1 85 ? 1.591 9.196 2.146 1.00 94.69 85 VAL A O 1
ATOM 671 N N . VAL A 1 86 ? -0.178 7.808 1.911 1.00 94.38 86 VAL A N 1
ATOM 672 C CA . VAL A 1 86 ? -0.812 8.098 3.200 1.00 94.38 86 VAL A CA 1
ATOM 673 C C . VAL A 1 86 ? -1.302 6.804 3.836 1.00 94.38 86 VAL A C 1
ATOM 675 O O . VAL A 1 86 ? -1.795 5.919 3.128 1.00 94.38 86 VAL A O 1
ATOM 678 N N . GLN A 1 87 ? -1.181 6.691 5.154 1.00 93.06 87 GLN A N 1
ATOM 679 C CA . GLN A 1 87 ? -1.598 5.520 5.922 1.00 93.06 87 GLN A CA 1
ATOM 680 C C . GLN A 1 87 ? -2.400 5.897 7.173 1.00 93.06 87 GLN A C 1
ATOM 682 O O . GLN A 1 87 ? -2.252 7.003 7.690 1.00 93.06 87 GLN A O 1
ATOM 687 N N . PRO A 1 88 ? -3.251 4.989 7.698 1.00 90.94 88 PRO A N 1
ATOM 688 C CA . PRO A 1 88 ? -4.152 5.336 8.796 1.00 90.94 88 PRO A CA 1
ATOM 689 C C . PRO A 1 88 ? -3.451 5.770 10.090 1.00 90.94 88 PRO A C 1
ATOM 691 O O . PRO A 1 88 ? -4.059 6.478 10.876 1.00 90.94 88 PRO A O 1
ATOM 694 N N . HIS A 1 89 ? -2.193 5.378 10.320 1.00 89.81 89 HIS A N 1
ATOM 695 C CA . HIS A 1 89 ? -1.411 5.809 11.488 1.00 89.81 89 HIS A CA 1
ATOM 696 C C . HIS A 1 89 ? -0.849 7.239 11.377 1.00 89.81 89 HIS A C 1
ATOM 698 O O . HIS A 1 89 ? -0.180 7.708 12.293 1.00 89.81 89 HIS A O 1
ATOM 704 N N . GLU A 1 90 ? -1.041 7.912 10.242 1.00 89.19 90 GLU A N 1
ATOM 705 C CA . GLU A 1 90 ? -0.514 9.258 9.977 1.00 89.19 90 GLU A CA 1
ATOM 706 C C . GLU A 1 90 ? -1.554 10.365 10.215 1.00 89.19 90 GLU A C 1
ATOM 708 O O . GLU A 1 90 ? -1.247 11.542 10.012 1.00 89.19 90 GLU A O 1
ATOM 713 N N . VAL A 1 91 ? -2.774 9.997 10.625 1.00 77.12 91 VAL A N 1
ATOM 714 C CA . VAL A 1 91 ? -3.921 10.898 10.835 1.00 77.12 91 VAL A CA 1
ATOM 715 C C . VAL A 1 91 ? -4.483 10.833 12.248 1.00 77.12 91 VAL A C 1
ATOM 717 O O . VAL A 1 91 ? -4.386 9.766 12.893 1.00 77.12 91 VAL A O 1
#

Sequence (91 aa):
MAHLIDSMAYTGQTPWHGLGNILPPHQSLDVWLQAAGMNWTIEQSDVLYQGAPDNPILHTYPDSKVLYRSDTLAPLSVVSQRYNVVQPHEV

Radius of gyration: 18.02 Å; Cα contacts (8 Å, |Δi|>4): 130; chains: 1; bounding box: 44×26×47 Å

Organism: Aeromonas media (NCBI:txid651)